Protein AF-A0A0Q3KSC3-F1 (afdb_monomer)

Foldseek 3Di:
DVLVVLLVVLVVVVVVVVVVCPDCVVVVVPPPDDPLDDVVLVVLLVVLVSLQVSQVSVLVVCCVPVVDRDTPDPVSNVSNVVSVVSNVVSVVVSVVSCVVPDPDDDPVVVVVVVCVVPVVVVVVVVVVVVVVVCVVCVNDD

InterPro domains:
  IPR002656 Acyltransferase 3 domain [PF01757] (38-136)
  IPR050879 Acyltransferase 3 [PTHR23028] (39-138)

Structure (mmCIF, N/CA/C/O backbone):
data_AF-A0A0Q3KSC3-F1
#
_entry.id   AF-A0A0Q3KSC3-F1
#
loop_
_atom_site.group_PDB
_atom_site.id
_atom_site.type_symbol
_atom_site.label_atom_id
_atom_site.label_alt_id
_atom_site.label_comp_id
_atom_site.label_asym_id
_atom_site.label_entity_id
_atom_site.label_seq_id
_atom_site.pdbx_PDB_ins_code
_atom_site.Cartn_x
_atom_site.Cartn_y
_atom_site.Cartn_z
_atom_site.occupancy
_atom_site.B_iso_or_equiv
_atom_site.auth_seq_id
_atom_site.auth_comp_id
_atom_site.auth_asym_id
_atom_site.auth_atom_id
_atom_site.pdbx_PDB_model_num
ATOM 1 N N . MET A 1 1 ? 19.766 8.619 -15.516 1.00 61.44 1 MET A N 1
ATOM 2 C CA . MET A 1 1 ? 18.803 9.424 -16.300 1.00 61.44 1 MET A CA 1
ATOM 3 C C . MET A 1 1 ? 17.429 8.762 -16.419 1.00 61.44 1 MET A C 1
ATOM 5 O O . MET A 1 1 ? 16.486 9.307 -15.874 1.00 61.44 1 MET A O 1
ATOM 9 N N . ILE A 1 2 ? 17.278 7.593 -17.067 1.00 68.94 2 ILE A N 1
ATOM 10 C CA . ILE A 1 2 ? 15.950 6.942 -17.222 1.00 68.94 2 ILE A CA 1
ATOM 11 C C . ILE A 1 2 ? 15.364 6.482 -15.874 1.00 68.94 2 ILE A C 1
ATOM 13 O O . ILE A 1 2 ? 14.184 6.675 -15.611 1.00 68.94 2 ILE A O 1
ATOM 17 N N . ILE A 1 3 ? 16.205 5.928 -14.998 1.00 68.25 3 ILE A N 1
ATOM 18 C CA . ILE A 1 3 ? 15.804 5.512 -13.646 1.00 68.25 3 ILE A CA 1
ATOM 19 C C . ILE A 1 3 ? 15.387 6.726 -12.793 1.00 68.25 3 ILE A C 1
ATOM 21 O O . ILE A 1 3 ? 14.396 6.667 -12.075 1.00 68.25 3 ILE A O 1
ATOM 25 N N . ASP A 1 4 ? 16.091 7.855 -12.918 1.00 75.56 4 ASP A N 1
ATOM 26 C CA . ASP A 1 4 ? 15.756 9.091 -12.196 1.00 75.56 4 ASP A CA 1
ATOM 27 C C . ASP A 1 4 ? 14.392 9.639 -12.633 1.00 75.56 4 ASP A C 1
ATOM 29 O O . ASP A 1 4 ? 13.566 10.001 -11.798 1.00 75.56 4 ASP A O 1
ATOM 33 N N . PHE A 1 5 ? 14.115 9.601 -13.940 1.00 80.19 5 PHE A N 1
ATOM 34 C CA . PHE A 1 5 ? 12.810 9.962 -14.494 1.00 80.19 5 PHE A CA 1
ATOM 35 C C . PHE A 1 5 ? 11.685 9.063 -13.960 1.00 80.19 5 PHE A C 1
ATOM 37 O O . PHE A 1 5 ? 10.605 9.545 -13.615 1.00 80.19 5 PHE A O 1
ATOM 44 N N . GLN A 1 6 ? 11.945 7.760 -13.825 1.00 78.62 6 GLN A N 1
ATOM 45 C CA . GLN A 1 6 ? 10.985 6.816 -13.260 1.00 78.62 6 GLN A CA 1
ATOM 46 C C . GLN A 1 6 ? 10.662 7.131 -11.793 1.00 78.62 6 GLN A C 1
ATOM 48 O O . GLN A 1 6 ? 9.491 7.112 -11.409 1.00 78.62 6 GLN A O 1
ATOM 53 N N . TYR A 1 7 ? 11.665 7.463 -10.974 1.00 83.44 7 TYR A N 1
ATOM 54 C CA . TYR A 1 7 ? 11.431 7.875 -9.588 1.00 83.44 7 TYR A CA 1
ATOM 55 C C . TYR A 1 7 ? 10.568 9.133 -9.496 1.00 83.44 7 TYR A C 1
ATOM 57 O O . TYR A 1 7 ? 9.640 9.177 -8.686 1.00 83.44 7 TYR A O 1
ATOM 65 N N . SER A 1 8 ? 10.831 10.130 -10.346 1.00 86.31 8 SER A N 1
ATOM 66 C CA . SER A 1 8 ? 10.016 11.345 -10.419 1.00 86.31 8 SER A CA 1
ATOM 67 C C . SER A 1 8 ? 8.570 11.046 -10.818 1.00 86.31 8 SER A C 1
ATOM 69 O O . SER A 1 8 ? 7.655 11.622 -10.233 1.00 86.31 8 SER A O 1
ATOM 71 N N . PHE A 1 9 ? 8.345 10.117 -11.752 1.00 87.31 9 PHE A N 1
ATOM 72 C CA . PHE A 1 9 ? 6.998 9.713 -12.159 1.00 87.31 9 PHE A CA 1
ATOM 73 C C . PHE A 1 9 ? 6.230 9.020 -11.025 1.00 87.31 9 PHE A C 1
ATOM 75 O O . PHE A 1 9 ? 5.080 9.366 -10.760 1.00 87.31 9 PHE A O 1
ATOM 82 N N . VAL A 1 10 ? 6.872 8.092 -10.307 1.00 87.75 10 VAL A N 1
ATOM 83 C CA . VAL A 1 10 ? 6.263 7.427 -9.140 1.00 87.75 10 VAL A CA 1
ATOM 84 C C . VAL A 1 10 ? 5.931 8.444 -8.050 1.00 87.75 10 VAL A C 1
ATOM 86 O O . VAL A 1 10 ? 4.829 8.423 -7.504 1.00 87.75 10 VAL A O 1
ATOM 89 N N . PHE A 1 11 ? 6.851 9.365 -7.758 1.00 89.56 11 PHE A N 1
ATOM 90 C CA . PHE A 1 11 ? 6.620 10.422 -6.777 1.00 89.56 11 PHE A CA 1
ATOM 91 C C . PHE A 1 11 ? 5.443 11.322 -7.172 1.00 89.56 11 PHE A C 1
ATOM 93 O O . PHE A 1 11 ? 4.565 11.585 -6.349 1.00 89.56 11 PHE A O 1
ATOM 100 N N . LEU A 1 12 ? 5.384 11.740 -8.440 1.00 92.56 12 LEU A N 1
ATOM 101 C CA . LEU A 1 12 ? 4.278 12.528 -8.976 1.00 92.56 12 LEU A CA 1
ATOM 102 C C . LEU A 1 12 ? 2.948 11.775 -8.857 1.00 92.56 12 LEU A C 1
ATOM 104 O O . LEU A 1 12 ? 1.963 12.358 -8.415 1.00 92.56 12 LEU A O 1
ATOM 108 N N . PHE A 1 13 ? 2.917 10.485 -9.196 1.00 90.88 13 PHE A N 1
ATOM 109 C CA . PHE A 1 13 ? 1.711 9.665 -9.088 1.00 90.88 13 PHE A CA 1
ATOM 110 C C . PHE A 1 13 ? 1.223 9.550 -7.639 1.00 90.88 13 PHE A C 1
ATOM 112 O O . PHE A 1 13 ? 0.031 9.701 -7.379 1.00 90.88 13 PHE A O 1
ATOM 119 N N . ILE A 1 14 ? 2.136 9.351 -6.684 1.00 91.44 14 ILE A N 1
ATOM 120 C CA . ILE A 1 14 ? 1.808 9.323 -5.251 1.00 91.44 14 ILE A CA 1
ATOM 121 C C . ILE A 1 14 ? 1.249 10.674 -4.796 1.00 91.44 14 ILE A C 1
ATOM 123 O O . ILE A 1 14 ? 0.264 10.708 -4.061 1.00 91.44 14 ILE A O 1
ATOM 127 N N . LEU A 1 15 ? 1.839 11.783 -5.247 1.00 92.44 15 LEU A N 1
ATOM 128 C CA . LEU A 1 15 ? 1.394 13.129 -4.889 1.00 92.44 15 LEU A CA 1
ATOM 129 C C . LEU A 1 15 ? 0.016 13.448 -5.482 1.00 92.44 15 LEU A C 1
ATOM 131 O O . LEU A 1 15 ? -0.857 13.941 -4.771 1.00 92.44 15 LEU A O 1
ATOM 135 N N . ILE A 1 16 ? -0.212 13.101 -6.751 1.00 93.25 16 ILE A N 1
ATOM 136 C CA . ILE A 1 16 ? -1.522 13.221 -7.403 1.00 93.25 16 ILE A CA 1
ATOM 137 C C . ILE A 1 16 ? -2.553 12.367 -6.667 1.00 93.25 16 ILE A C 1
ATOM 139 O O . ILE A 1 16 ? -3.630 12.865 -6.357 1.00 93.25 16 ILE A O 1
ATOM 143 N N . ALA A 1 17 ? -2.230 11.114 -6.338 1.00 90.12 17 ALA A N 1
ATOM 144 C CA . ALA A 1 17 ? -3.126 10.254 -5.575 1.00 90.12 17 ALA A CA 1
ATOM 145 C C . ALA A 1 17 ? -3.462 10.874 -4.209 1.00 90.12 17 ALA A C 1
ATOM 147 O O . ALA A 1 17 ? -4.634 10.953 -3.853 1.00 90.12 17 ALA A O 1
ATOM 148 N N . ALA A 1 18 ? -2.468 11.381 -3.474 1.00 89.94 18 ALA A N 1
ATOM 149 C CA . ALA A 1 18 ? -2.687 12.040 -2.187 1.00 89.94 18 ALA A CA 1
ATOM 150 C C . ALA A 1 18 ? -3.613 13.264 -2.307 1.00 89.94 18 ALA A C 1
ATOM 152 O O . ALA A 1 18 ? -4.533 13.413 -1.505 1.00 89.94 18 ALA A O 1
ATOM 153 N N . LEU A 1 19 ? -3.419 14.103 -3.330 1.00 91.62 19 LEU A N 1
ATOM 154 C CA . LEU A 1 19 ? -4.282 15.259 -3.590 1.00 91.62 19 LEU A CA 1
ATOM 155 C C . LEU A 1 19 ? -5.699 14.839 -3.989 1.00 91.62 19 LEU A C 1
ATOM 157 O O . LEU A 1 19 ? -6.663 15.376 -3.448 1.00 91.62 19 LEU A O 1
ATOM 161 N N . LEU A 1 20 ? -5.832 13.862 -4.891 1.00 90.81 20 LEU A N 1
ATOM 162 C CA . LEU A 1 20 ? -7.124 13.335 -5.331 1.00 90.81 20 LEU A CA 1
ATOM 163 C C . LEU A 1 20 ? -7.919 12.773 -4.153 1.00 90.81 20 LEU A C 1
ATOM 165 O O . LEU A 1 20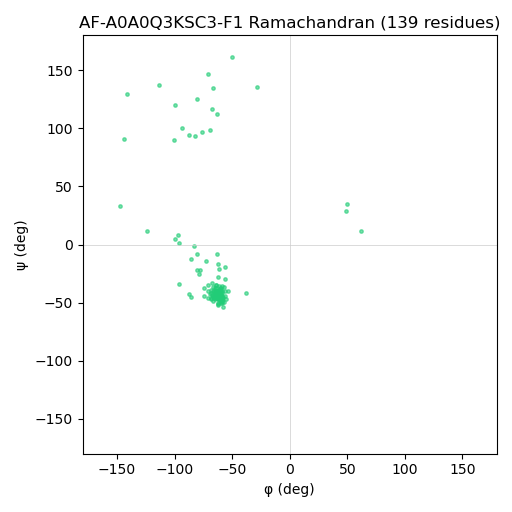 ? -9.078 13.138 -3.984 1.00 90.81 20 LEU A O 1
ATOM 169 N N . PHE A 1 21 ? -7.301 11.943 -3.311 1.00 86.56 21 PHE A N 1
ATOM 170 C CA . PHE A 1 21 ? -7.963 11.360 -2.140 1.00 86.56 21 PHE A CA 1
ATOM 171 C C . PHE A 1 21 ? -8.198 12.366 -1.004 1.00 86.56 21 PHE A C 1
ATOM 173 O O . PHE A 1 21 ? -9.014 12.093 -0.130 1.00 86.56 21 PHE A O 1
ATOM 180 N N . SER A 1 22 ? -7.554 13.538 -1.032 1.00 87.38 22 SER A N 1
ATOM 181 C CA . SER A 1 22 ? -7.848 14.649 -0.118 1.00 87.38 22 SER A CA 1
ATOM 182 C C . SER A 1 22 ? -9.073 15.473 -0.541 1.00 87.38 22 SER A C 1
ATOM 184 O O . SER A 1 22 ? -9.501 16.353 0.210 1.00 87.38 22 SER A O 1
ATOM 186 N N . LEU A 1 23 ? -9.636 15.235 -1.732 1.00 91.00 23 LEU A N 1
ATOM 187 C CA . LEU A 1 23 ? -10.836 15.934 -2.190 1.00 91.00 23 LEU A CA 1
ATOM 188 C C . LEU A 1 23 ? -12.077 15.475 -1.402 1.00 91.00 23 LEU A C 1
ATOM 190 O O . LEU A 1 23 ? -12.218 14.287 -1.101 1.00 91.00 23 LEU A O 1
ATOM 194 N N . PRO A 1 24 ? -13.053 16.373 -1.159 1.00 85.50 24 PRO A N 1
ATOM 195 C CA . PRO A 1 24 ? -14.266 16.052 -0.397 1.00 85.50 24 PRO A CA 1
ATOM 196 C C . PRO A 1 24 ? -15.131 14.964 -1.052 1.00 85.50 24 PRO A C 1
ATOM 198 O O . PRO A 1 24 ? -15.962 14.350 -0.381 1.00 85.50 24 PRO A O 1
ATOM 201 N N . LEU A 1 25 ? -14.906 14.682 -2.342 1.00 87.69 25 LEU A N 1
ATOM 202 C CA . LEU A 1 25 ? -15.531 13.585 -3.083 1.00 87.69 25 LEU A CA 1
ATOM 203 C C . LEU A 1 25 ? -15.289 12.216 -2.426 1.00 87.69 25 LEU A C 1
ATOM 205 O O . LEU A 1 25 ? -16.144 11.338 -2.511 1.00 87.69 25 LEU A O 1
ATOM 209 N N . PHE A 1 26 ? -14.159 12.044 -1.737 1.00 81.88 26 PHE A N 1
ATOM 210 C CA . PHE A 1 26 ? -13.792 10.794 -1.073 1.00 81.88 26 PHE A CA 1
ATOM 211 C C . PHE A 1 26 ? -14.130 10.767 0.424 1.00 81.88 26 PHE A C 1
ATOM 213 O O . PHE A 1 26 ? -13.819 9.791 1.100 1.00 81.88 26 PHE A O 1
ATOM 220 N N . SER A 1 27 ? -14.856 11.764 0.942 1.00 81.00 27 SER A N 1
ATOM 221 C CA . SER A 1 27 ? -15.281 11.834 2.356 1.00 81.00 27 SER A CA 1
ATOM 222 C C . SER A 1 27 ? -16.225 10.704 2.807 1.00 81.00 27 SER A C 1
ATOM 224 O O . SER A 1 27 ? -16.539 10.585 3.995 1.00 81.00 27 SER A O 1
ATOM 226 N N . PHE A 1 28 ? -16.703 9.869 1.876 1.00 80.31 28 PHE A N 1
ATOM 227 C CA . PHE A 1 28 ? -17.429 8.633 2.182 1.00 80.31 28 PHE A CA 1
ATOM 228 C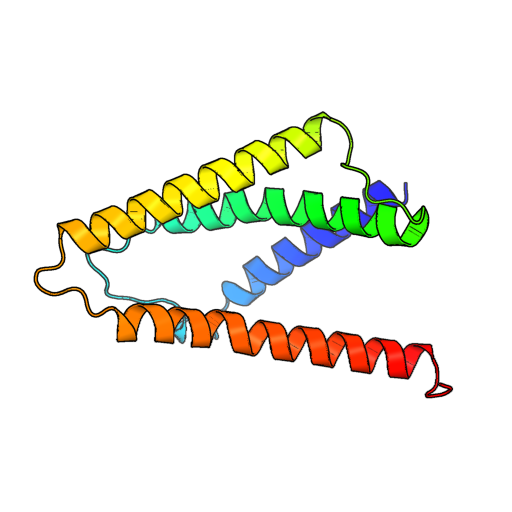 C . PHE A 1 28 ? -16.497 7.484 2.610 1.00 80.31 28 PHE A C 1
ATOM 230 O O . PHE A 1 28 ? -16.955 6.546 3.259 1.00 80.31 28 PHE A O 1
ATOM 237 N N . LEU A 1 29 ? -15.209 7.540 2.239 1.00 75.62 29 LEU A N 1
ATOM 238 C CA . LEU A 1 29 ? -14.181 6.571 2.641 1.00 75.62 29 LEU A CA 1
ATOM 239 C C . LEU A 1 29 ? -13.645 6.854 4.048 1.00 75.62 29 LEU A C 1
ATOM 241 O O . LEU A 1 29 ? -13.124 5.947 4.701 1.00 75.62 29 LEU A O 1
ATOM 245 N N . ASP A 1 30 ? -13.795 8.090 4.523 1.00 75.50 30 ASP A N 1
ATOM 246 C CA . ASP A 1 30 ? -13.463 8.462 5.889 1.00 75.50 30 ASP A CA 1
ATOM 247 C C . ASP A 1 30 ? -14.461 7.823 6.862 1.00 75.50 30 ASP A C 1
ATOM 249 O O . ASP A 1 30 ? -15.565 8.318 7.085 1.00 75.50 30 ASP A O 1
ATOM 253 N N . GLU A 1 31 ? -14.065 6.702 7.473 1.00 67.50 31 GLU A N 1
ATOM 254 C CA . GLU A 1 31 ? -14.777 6.132 8.626 1.00 67.50 31 GLU A CA 1
ATOM 255 C C . GLU A 1 31 ? -14.703 7.154 9.783 1.00 67.50 31 GLU A C 1
ATOM 257 O O . GLU A 1 31 ? -13.619 7.443 10.292 1.00 67.50 31 GLU A O 1
ATOM 262 N N . ARG A 1 32 ? -15.839 7.755 10.160 1.00 58.00 32 ARG A N 1
ATOM 263 C CA . ARG A 1 32 ? -15.884 8.900 11.094 1.00 58.00 32 ARG A CA 1
ATOM 264 C C . ARG A 1 32 ? -15.912 8.510 12.575 1.00 58.00 32 ARG A C 1
ATOM 266 O O . ARG A 1 32 ? -15.717 9.387 13.403 1.00 58.00 32 ARG A O 1
ATOM 273 N N . ASP A 1 33 ? -16.139 7.234 12.910 1.00 55.28 33 ASP A N 1
ATOM 274 C CA . ASP A 1 33 ? -16.622 6.878 14.257 1.00 55.28 33 ASP A CA 1
ATOM 275 C C . ASP A 1 33 ? -16.145 5.517 14.816 1.00 55.28 33 ASP A C 1
ATOM 277 O O . ASP A 1 33 ? -16.853 4.850 15.567 1.00 55.28 33 ASP A O 1
ATOM 281 N N . ASP A 1 34 ? -14.924 5.076 14.488 1.00 64.50 34 ASP A N 1
ATOM 282 C CA . ASP A 1 34 ? -14.314 3.930 15.182 1.00 64.50 34 ASP A CA 1
ATOM 283 C C . ASP A 1 34 ? -13.447 4.430 16.351 1.00 64.50 34 ASP A C 1
ATOM 285 O O . ASP A 1 34 ? -12.291 4.815 16.167 1.00 64.50 34 ASP A O 1
ATOM 289 N N . LYS A 1 35 ? -13.966 4.366 17.587 1.00 61.81 35 LYS A N 1
ATOM 290 C CA . LYS A 1 35 ? -13.202 4.675 18.823 1.00 61.81 35 LYS A CA 1
ATOM 291 C C . LYS A 1 35 ? -11.929 3.831 18.987 1.00 61.81 35 LYS A C 1
ATOM 293 O O . LYS A 1 35 ? -11.036 4.196 19.743 1.00 61.81 35 LYS A O 1
ATOM 298 N N . LEU A 1 36 ? -11.851 2.698 18.288 1.00 63.69 36 LEU A N 1
ATOM 299 C CA . LEU A 1 36 ? -10.702 1.791 18.271 1.00 63.69 36 LEU A CA 1
ATOM 300 C C . LEU A 1 36 ? -9.755 2.043 17.081 1.00 63.69 36 LEU A C 1
ATOM 302 O O . LEU A 1 36 ? -8.775 1.309 16.923 1.00 63.69 36 LEU A O 1
ATOM 306 N N . ARG A 1 37 ? -10.025 3.040 16.222 1.00 73.50 37 ARG A N 1
ATOM 307 C CA . ARG A 1 37 ? -9.158 3.362 15.082 1.00 73.50 37 ARG A CA 1
ATOM 308 C C . ARG A 1 37 ? -7.969 4.191 15.541 1.00 73.50 37 ARG A C 1
ATOM 310 O O . ARG A 1 37 ? -8.109 5.263 16.120 1.00 73.50 37 ARG A O 1
ATOM 317 N N . ASN A 1 38 ? -6.776 3.703 15.224 1.00 81.44 38 ASN A N 1
ATOM 318 C CA . ASN A 1 38 ? -5.538 4.421 15.465 1.00 81.44 38 ASN A CA 1
ATOM 319 C C . ASN A 1 38 ? -5.062 5.060 14.155 1.00 81.44 38 ASN A C 1
ATOM 321 O O . ASN A 1 38 ? -4.306 4.447 13.399 1.00 81.44 38 ASN A O 1
ATOM 325 N N . ASN A 1 39 ? -5.508 6.297 13.903 1.00 83.62 39 ASN A N 1
ATOM 326 C CA . ASN A 1 39 ? -5.150 7.049 12.695 1.00 83.62 39 ASN A CA 1
ATOM 327 C C . ASN A 1 39 ? -3.630 7.135 12.498 1.00 83.62 39 ASN A C 1
ATOM 329 O O . ASN A 1 39 ? -3.157 6.977 11.381 1.00 83.62 39 ASN A O 1
ATOM 333 N N . SER A 1 40 ? -2.851 7.332 13.564 1.00 87.75 40 SER A N 1
ATOM 334 C CA . SER A 1 40 ? -1.390 7.442 13.467 1.00 87.75 40 SER A CA 1
ATOM 335 C C . SER A 1 40 ? -0.750 6.153 12.944 1.00 87.75 40 SER A C 1
ATOM 337 O O . SER A 1 40 ? 0.142 6.200 12.098 1.00 87.75 40 SER A O 1
ATOM 339 N N . MET A 1 41 ? -1.229 4.991 13.399 1.00 89.06 41 MET A N 1
ATOM 340 C 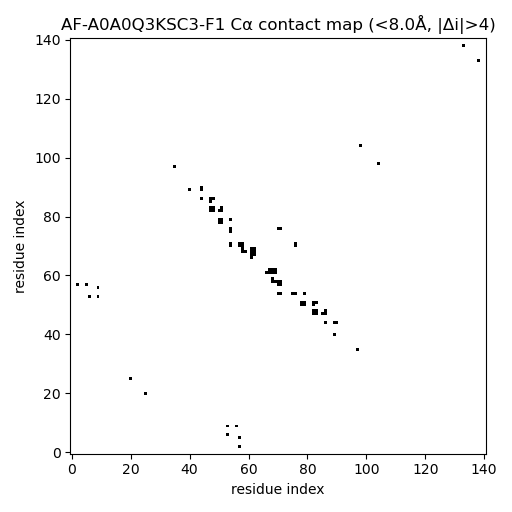CA . MET A 1 41 ? -0.767 3.688 12.903 1.00 89.06 41 MET A CA 1
ATOM 341 C C . MET A 1 41 ? -1.249 3.411 11.476 1.00 89.06 41 MET A C 1
ATOM 343 O O . MET A 1 41 ? -0.522 2.812 10.683 1.00 89.06 41 MET A O 1
ATOM 347 N N . ASP A 1 42 ? -2.450 3.862 11.122 1.00 87.69 42 ASP A N 1
ATOM 348 C CA . ASP A 1 42 ? -2.982 3.731 9.766 1.00 87.69 42 ASP A CA 1
ATOM 349 C C . ASP A 1 42 ? -2.188 4.586 8.764 1.00 87.69 42 ASP A C 1
ATOM 351 O O . ASP A 1 42 ? -1.775 4.068 7.722 1.00 87.69 42 ASP A O 1
ATOM 355 N N . SER A 1 43 ? -1.869 5.833 9.120 1.00 89.06 43 SER A N 1
ATOM 356 C CA . SER A 1 43 ? -1.007 6.727 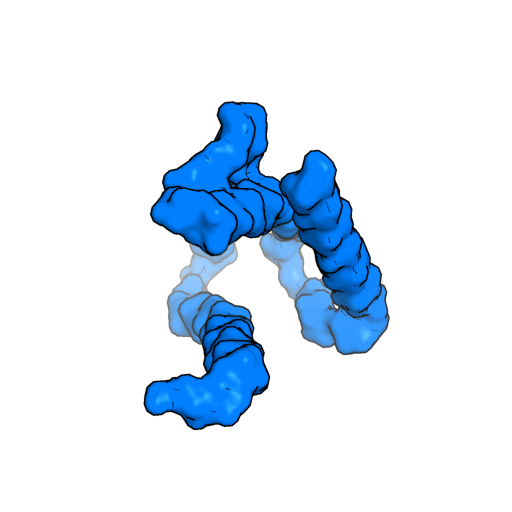8.338 1.00 89.06 43 SER A CA 1
ATOM 357 C C . SER A 1 43 ? 0.419 6.193 8.212 1.00 89.06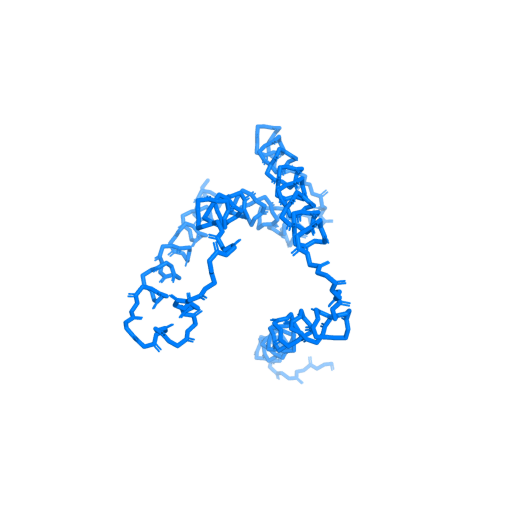 43 SER A C 1
ATOM 359 O O . SER A 1 43 ? 0.987 6.222 7.122 1.00 89.06 43 SER A O 1
ATOM 361 N N . LEU A 1 44 ? 0.988 5.640 9.291 1.00 93.44 44 LEU A N 1
ATOM 362 C CA . LEU A 1 44 ? 2.322 5.034 9.256 1.00 93.44 44 LEU A CA 1
ATOM 363 C C . LEU A 1 44 ? 2.378 3.845 8.288 1.00 93.44 44 LEU A C 1
ATOM 365 O O . LEU A 1 44 ? 3.336 3.715 7.531 1.00 93.44 44 LEU A O 1
ATOM 369 N N . ARG A 1 45 ? 1.338 3.003 8.248 1.00 92.00 45 ARG A N 1
ATOM 370 C CA . ARG A 1 45 ? 1.244 1.925 7.248 1.00 92.00 45 ARG A CA 1
ATOM 371 C C . ARG A 1 45 ? 1.184 2.473 5.825 1.00 92.00 45 ARG A C 1
ATOM 373 O O . ARG A 1 45 ? 1.847 1.924 4.949 1.00 92.00 45 ARG A O 1
ATOM 380 N N . GLY A 1 46 ? 0.429 3.550 5.602 1.00 90.56 46 GLY A N 1
ATOM 381 C CA . GLY A 1 46 ? 0.398 4.249 4.315 1.00 90.56 46 GLY A CA 1
ATOM 382 C C . GLY A 1 46 ? 1.782 4.755 3.899 1.00 90.56 46 GLY A C 1
ATOM 383 O O . GLY A 1 46 ? 2.214 4.509 2.777 1.00 90.56 46 GLY A O 1
ATOM 384 N N . PHE A 1 47 ? 2.516 5.370 4.828 1.00 92.62 47 PHE A N 1
ATOM 385 C CA . PHE A 1 47 ? 3.883 5.834 4.596 1.00 92.62 47 PHE A CA 1
ATOM 386 C C . PHE A 1 47 ? 4.850 4.684 4.277 1.00 92.62 47 PHE A C 1
ATOM 388 O O . PHE A 1 47 ? 5.595 4.754 3.304 1.00 92.62 47 PHE A O 1
ATOM 395 N N . LEU A 1 48 ? 4.803 3.584 5.033 1.00 93.69 48 LEU A N 1
ATOM 396 C CA . LEU A 1 48 ? 5.654 2.413 4.787 1.00 93.69 48 LEU A CA 1
ATOM 397 C C . LEU A 1 48 ? 5.352 1.745 3.437 1.00 93.69 48 LEU A C 1
ATOM 399 O O . LEU A 1 48 ? 6.273 1.272 2.772 1.00 93.69 48 LEU A O 1
ATOM 403 N N . ALA A 1 49 ? 4.089 1.740 2.999 1.00 92.19 49 ALA A N 1
ATOM 404 C CA . ALA A 1 49 ? 3.696 1.194 1.700 1.00 92.19 49 ALA A CA 1
ATOM 405 C C . ALA A 1 49 ? 4.349 1.940 0.520 1.00 92.19 49 ALA A C 1
ATOM 407 O O . ALA A 1 49 ? 4.622 1.323 -0.510 1.00 92.19 49 ALA A O 1
ATOM 408 N N . ILE A 1 50 ? 4.675 3.229 0.675 1.00 91.44 50 ILE A N 1
ATOM 409 C CA . ILE A 1 50 ? 5.393 4.004 -0.347 1.00 91.44 50 ILE A CA 1
ATOM 410 C C . ILE A 1 50 ? 6.769 3.383 -0.632 1.00 91.44 50 ILE A C 1
ATOM 412 O O . ILE A 1 50 ? 7.129 3.209 -1.796 1.00 91.44 50 ILE A O 1
ATOM 416 N N . PHE A 1 51 ? 7.515 2.964 0.397 1.00 90.25 51 PHE A N 1
ATOM 417 C CA . PHE A 1 51 ? 8.829 2.323 0.219 1.00 90.25 51 PHE A CA 1
ATOM 418 C C . PHE A 1 51 ? 8.740 1.014 -0.577 1.00 90.25 51 PHE A C 1
ATOM 420 O O . PHE A 1 51 ? 9.609 0.705 -1.399 1.00 90.25 51 PHE A O 1
ATOM 427 N N . VAL A 1 52 ? 7.654 0.269 -0.368 1.00 89.31 52 VAL A N 1
ATOM 428 C CA . VAL A 1 52 ? 7.357 -0.982 -1.074 1.00 89.31 52 VAL A CA 1
ATOM 429 C C . VAL A 1 52 ? 7.051 -0.707 -2.549 1.00 89.31 52 VAL A C 1
ATOM 431 O O . VAL A 1 52 ? 7.641 -1.341 -3.425 1.00 89.31 52 VAL A O 1
ATOM 434 N N . ILE A 1 53 ? 6.209 0.294 -2.835 1.00 89.19 53 ILE A N 1
ATOM 435 C CA . ILE A 1 53 ? 5.861 0.713 -4.204 1.00 89.19 53 ILE A CA 1
ATOM 436 C C . ILE A 1 53 ? 7.103 1.154 -4.978 1.00 89.19 53 ILE A C 1
ATOM 438 O O . ILE A 1 53 ? 7.314 0.689 -6.100 1.00 89.19 53 ILE A O 1
ATOM 442 N N . PHE A 1 54 ? 7.946 2.008 -4.390 1.00 87.31 54 PHE A N 1
ATOM 443 C CA . PHE A 1 54 ? 9.177 2.465 -5.039 1.00 87.31 54 PHE A CA 1
ATOM 444 C C . PHE A 1 54 ? 10.062 1.289 -5.454 1.00 87.31 54 PHE A C 1
ATOM 446 O O . PHE A 1 54 ? 10.509 1.219 -6.597 1.00 87.31 54 PHE A O 1
ATOM 453 N N . THR A 1 55 ? 10.258 0.328 -4.555 1.00 85.56 55 THR A N 1
ATOM 454 C CA . THR A 1 55 ? 11.138 -0.815 -4.816 1.00 85.56 55 THR A CA 1
ATOM 455 C C . THR A 1 55 ? 10.572 -1.738 -5.891 1.00 85.56 55 THR A C 1
ATOM 457 O O . THR A 1 55 ? 11.298 -2.096 -6.819 1.00 85.56 55 THR A O 1
ATOM 460 N N . HIS A 1 56 ? 9.282 -2.087 -5.822 1.00 87.06 56 HIS A N 1
ATOM 461 C CA . HIS A 1 56 ? 8.654 -2.926 -6.849 1.00 87.06 56 HIS A CA 1
ATOM 462 C C . HIS A 1 56 ? 8.625 -2.249 -8.214 1.00 87.06 56 HIS A C 1
ATOM 464 O O . HIS A 1 56 ? 8.816 -2.924 -9.221 1.00 87.06 56 HIS A O 1
ATOM 470 N N . THR A 1 57 ? 8.447 -0.930 -8.259 1.00 86.38 57 THR A N 1
ATOM 471 C CA . THR A 1 57 ? 8.455 -0.188 -9.523 1.00 86.38 57 THR A CA 1
ATOM 472 C C . THR A 1 57 ? 9.833 -0.266 -10.183 1.00 86.38 57 THR A C 1
ATOM 474 O O . THR A 1 57 ? 9.930 -0.530 -11.381 1.00 86.38 57 THR A O 1
ATOM 477 N N . VAL A 1 58 ? 10.917 -0.126 -9.415 1.00 84.31 58 VAL A N 1
ATOM 478 C CA . VAL A 1 58 ? 12.274 -0.269 -9.966 1.00 84.31 58 VAL A CA 1
ATOM 479 C C . VAL A 1 58 ? 12.587 -1.710 -10.357 1.00 84.31 58 VAL A C 1
ATOM 481 O O . VAL A 1 58 ? 13.146 -1.94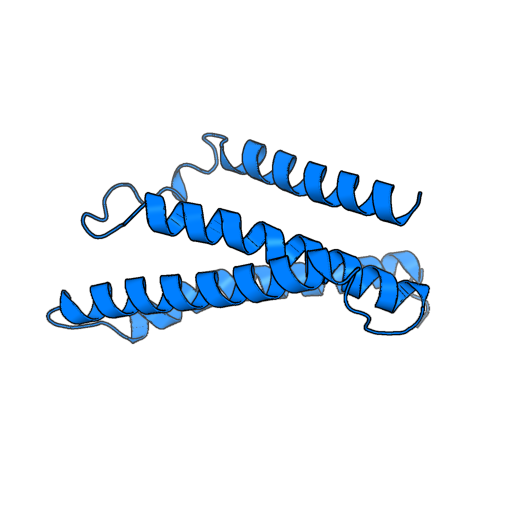0 -11.426 1.00 84.31 58 VAL A O 1
ATOM 484 N N . ALA A 1 59 ? 12.210 -2.685 -9.528 1.00 85.56 59 ALA A N 1
ATOM 485 C CA . ALA A 1 59 ? 12.397 -4.097 -9.859 1.00 85.56 59 ALA A CA 1
ATOM 486 C C . ALA A 1 59 ? 11.659 -4.467 -11.157 1.00 85.56 59 ALA A C 1
ATOM 488 O O . ALA A 1 59 ? 12.208 -5.157 -12.010 1.00 85.56 59 ALA A O 1
ATOM 489 N N . MET A 1 60 ? 10.448 -3.936 -11.343 1.00 86.44 60 MET A N 1
ATOM 490 C CA . MET A 1 60 ? 9.659 -4.100 -12.561 1.00 86.44 60 MET A CA 1
ATOM 491 C C . MET A 1 60 ? 10.305 -3.415 -13.773 1.00 86.44 60 MET A C 1
ATOM 493 O O . MET A 1 60 ? 10.275 -3.964 -14.869 1.00 86.44 60 MET A O 1
ATOM 497 N N . PHE A 1 61 ? 10.946 -2.259 -13.597 1.00 84.75 61 PHE A N 1
ATOM 498 C CA . PHE A 1 61 ? 11.719 -1.635 -14.672 1.00 84.75 61 PHE A CA 1
ATOM 499 C C . PHE A 1 61 ? 12.898 -2.497 -15.121 1.00 84.75 61 PHE A C 1
ATOM 501 O O . PHE A 1 61 ? 13.078 -2.687 -16.322 1.00 84.75 61 PHE A O 1
ATOM 508 N N . TYR A 1 62 ? 13.672 -3.051 -14.184 1.00 84.44 62 TYR A N 1
ATOM 509 C CA . TYR A 1 62 ? 14.752 -3.977 -14.532 1.00 84.44 62 TYR A CA 1
ATOM 510 C C . TYR A 1 62 ? 14.222 -5.252 -15.186 1.00 84.44 62 TYR A C 1
ATOM 512 O O . TYR A 1 62 ? 14.816 -5.721 -16.153 1.00 84.44 62 TYR A O 1
ATOM 520 N N . LEU A 1 63 ? 13.070 -5.756 -14.733 1.00 88.31 63 LEU A N 1
ATOM 521 C CA . LEU A 1 63 ? 12.418 -6.899 -15.364 1.00 88.31 63 LEU A CA 1
ATOM 522 C C . LEU A 1 63 ? 12.076 -6.614 -16.831 1.00 88.31 63 LEU A C 1
ATOM 524 O O . LEU A 1 63 ? 12.367 -7.444 -17.676 1.00 88.31 63 LEU A O 1
ATOM 528 N N . PHE A 1 64 ? 11.498 -5.453 -17.146 1.00 84.12 64 PHE A N 1
ATOM 529 C CA . PHE A 1 64 ? 11.108 -5.129 -18.524 1.00 84.12 64 PHE A CA 1
ATOM 530 C C . PHE A 1 64 ? 12.260 -4.670 -19.418 1.00 84.12 64 PHE A C 1
ATOM 532 O O . PHE A 1 64 ? 12.154 -4.760 -20.637 1.00 84.12 64 PHE A O 1
ATOM 539 N N . LYS A 1 65 ? 13.330 -4.114 -18.843 1.00 85.12 65 LYS A N 1
ATOM 540 C CA . LYS A 1 65 ? 14.447 -3.563 -19.620 1.00 85.12 65 LYS A CA 1
ATOM 541 C C . LYS A 1 65 ? 15.614 -4.530 -19.781 1.00 85.12 65 LYS A C 1
ATOM 543 O O . LYS A 1 65 ? 16.318 -4.467 -20.783 1.00 85.12 65 LYS A O 1
ATOM 548 N N . GLU A 1 66 ? 15.859 -5.353 -18.772 1.00 85.44 66 GLU A N 1
ATOM 549 C CA . GLU A 1 66 ? 17.027 -6.231 -18.682 1.00 85.44 66 GLU A CA 1
ATOM 550 C C . GLU A 1 66 ? 16.634 -7.703 -18.500 1.00 85.44 66 GLU A C 1
ATOM 552 O O . GLU A 1 66 ? 17.489 -8.502 -18.114 1.00 85.44 66 GLU A O 1
ATOM 557 N N . ASP A 1 67 ? 15.352 -8.046 -18.680 1.00 86.19 67 ASP A N 1
ATOM 558 C CA . ASP A 1 67 ? 14.789 -9.397 -18.525 1.00 86.19 67 ASP A CA 1
ATOM 559 C C . ASP A 1 67 ? 15.199 -10.096 -17.219 1.00 86.19 67 ASP A C 1
ATOM 561 O O . ASP A 1 67 ? 15.309 -11.319 -17.129 1.00 86.19 67 ASP A O 1
ATOM 565 N N . SER A 1 68 ? 15.466 -9.311 -16.172 1.00 84.19 68 SER A N 1
ATOM 566 C CA . SER A 1 68 ? 16.000 -9.825 -14.918 1.00 84.19 68 SER A CA 1
ATOM 567 C C . SER A 1 68 ? 15.389 -9.124 -13.717 1.00 84.19 68 SER A C 1
ATOM 569 O O . SER A 1 68 ? 15.360 -7.899 -13.603 1.00 84.19 68 SER A O 1
ATOM 571 N N . TRP A 1 69 ? 14.914 -9.934 -12.771 1.00 81.94 69 TRP A N 1
ATOM 572 C CA . TRP A 1 69 ? 14.427 -9.436 -11.495 1.00 81.94 69 TRP A CA 1
ATOM 573 C C . TRP A 1 69 ? 15.610 -9.069 -10.604 1.00 81.94 69 TRP A C 1
ATOM 575 O O . TRP A 1 69 ? 16.209 -9.920 -9.942 1.00 81.94 69 TRP A O 1
ATOM 585 N N . LYS A 1 70 ? 15.960 -7.785 -10.595 1.00 78.81 70 LYS A N 1
ATOM 586 C CA . LYS A 1 70 ? 17.049 -7.253 -9.778 1.00 78.81 70 LYS A CA 1
ATOM 587 C C . LYS A 1 70 ? 16.495 -6.320 -8.721 1.00 78.81 70 LYS A C 1
ATOM 589 O O . LYS A 1 70 ? 15.638 -5.478 -8.986 1.00 78.81 70 LYS A O 1
ATOM 594 N N . ASN A 1 71 ? 17.022 -6.459 -7.511 1.00 69.00 71 ASN A N 1
ATOM 595 C CA . ASN A 1 71 ? 16.769 -5.476 -6.473 1.00 69.00 71 ASN A CA 1
ATOM 596 C C . ASN A 1 71 ? 17.440 -4.159 -6.904 1.00 69.00 71 ASN A C 1
ATOM 598 O O . ASN A 1 71 ? 18.597 -4.200 -7.341 1.00 69.00 71 ASN A O 1
ATOM 602 N N . PRO A 1 72 ? 16.774 -2.995 -6.800 1.00 67.62 72 PRO A N 1
ATOM 603 C CA . PRO A 1 72 ? 17.476 -1.719 -6.865 1.00 67.62 72 PRO A CA 1
ATOM 604 C C . PRO A 1 72 ? 18.671 -1.691 -5.905 1.00 67.62 72 PRO A C 1
ATOM 606 O O . PRO A 1 72 ? 18.741 -2.483 -4.966 1.00 67.62 72 PRO A O 1
ATOM 609 N N . ASN A 1 73 ? 19.595 -0.751 -6.144 1.00 72.62 73 ASN A N 1
ATOM 610 C CA . ASN A 1 73 ? 20.771 -0.469 -5.310 1.00 72.62 73 ASN A CA 1
ATOM 611 C C . ASN A 1 73 ? 20.534 -0.811 -3.827 1.00 72.62 73 ASN A C 1
ATOM 613 O O . ASN A 1 73 ? 19.498 -0.449 -3.271 1.00 72.62 73 ASN A O 1
ATOM 617 N N . VAL A 1 74 ? 21.515 -1.459 -3.193 1.00 72.00 74 VAL A N 1
ATOM 618 C CA . VAL A 1 74 ? 21.483 -2.015 -1.830 1.00 72.00 74 VAL A CA 1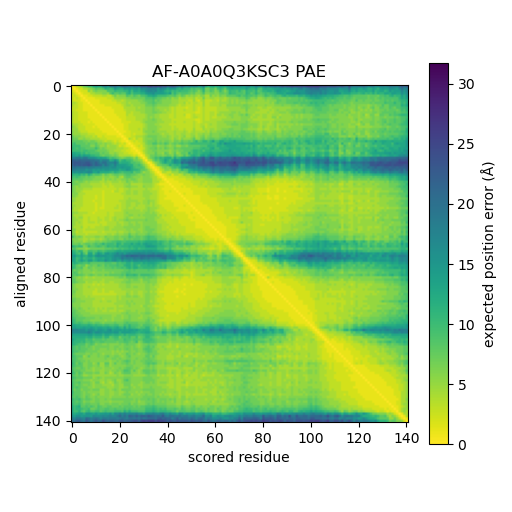
ATOM 619 C C . VAL A 1 74 ? 20.712 -1.145 -0.821 1.00 72.00 74 VAL A C 1
ATOM 621 O O . VAL A 1 74 ? 19.907 -1.657 -0.048 1.00 72.00 74 VAL A O 1
ATOM 624 N N . LYS A 1 75 ? 20.883 0.185 -0.868 1.00 75.88 75 LYS A N 1
ATOM 625 C CA . LYS A 1 75 ? 20.179 1.146 0.005 1.00 75.88 75 LYS A CA 1
ATOM 626 C C . LYS A 1 75 ? 18.646 1.098 -0.123 1.00 75.88 75 LYS A C 1
ATOM 628 O O . LYS A 1 75 ? 17.949 1.137 0.886 1.00 75.88 75 LYS A O 1
ATOM 633 N N . ILE A 1 76 ? 18.119 1.007 -1.343 1.00 74.19 76 ILE A N 1
ATOM 634 C CA . ILE A 1 76 ? 16.673 0.953 -1.621 1.00 74.19 76 ILE A CA 1
ATOM 635 C C . ILE A 1 76 ? 16.118 -0.427 -1.259 1.00 74.19 76 ILE A C 1
ATOM 637 O O . ILE A 1 76 ? 15.042 -0.518 -0.674 1.00 74.19 76 ILE A O 1
ATOM 641 N N . GLY A 1 77 ? 16.888 -1.492 -1.506 1.00 77.94 77 GLY A N 1
ATOM 642 C CA . GLY A 1 77 ? 16.525 -2.840 -1.064 1.00 77.94 77 GLY A CA 1
ATOM 643 C C . GLY A 1 77 ? 16.297 -2.926 0.453 1.00 77.94 77 GLY A C 1
ATOM 644 O O . GLY A 1 77 ? 15.328 -3.544 0.896 1.00 77.94 77 GLY A O 1
ATOM 645 N N . TYR A 1 78 ? 17.122 -2.244 1.259 1.00 84.38 78 TYR A N 1
ATOM 646 C CA . TYR A 1 78 ? 16.906 -2.158 2.710 1.00 84.38 78 TYR A CA 1
ATOM 647 C C . TYR A 1 78 ? 15.640 -1.381 3.085 1.00 84.38 78 TYR A C 1
ATOM 649 O O . TYR A 1 78 ? 14.916 -1.817 3.980 1.00 84.38 78 TYR A O 1
ATOM 657 N N . LEU A 1 79 ? 15.332 -0.275 2.397 1.00 84.19 79 LEU A N 1
ATOM 658 C CA . LEU A 1 79 ? 14.083 0.469 2.616 1.00 84.19 79 LEU A CA 1
ATOM 659 C C . LEU A 1 79 ? 12.855 -0.404 2.350 1.00 84.19 79 LEU A C 1
ATOM 661 O O . LEU A 1 79 ? 11.889 -0.348 3.109 1.00 84.19 79 LEU A O 1
ATOM 665 N N . ALA A 1 80 ? 12.914 -1.250 1.321 1.00 84.56 80 ALA A N 1
ATOM 666 C CA . ALA A 1 80 ? 11.873 -2.226 1.031 1.00 84.56 80 ALA A CA 1
ATOM 667 C C . ALA A 1 80 ? 11.722 -3.239 2.168 1.00 84.56 80 ALA A C 1
ATOM 669 O O . ALA A 1 80 ? 10.625 -3.423 2.691 1.00 84.56 80 ALA A O 1
ATOM 670 N N . GLY A 1 81 ? 12.828 -3.867 2.581 1.00 88.25 81 GLY A N 1
ATOM 671 C CA . GLY A 1 81 ? 12.819 -4.881 3.634 1.00 88.25 81 GLY A CA 1
ATOM 672 C C . GLY A 1 81 ? 12.280 -4.337 4.956 1.00 88.25 81 GLY A C 1
ATOM 673 O O . GLY A 1 81 ? 11.400 -4.946 5.568 1.00 88.25 81 GLY A O 1
ATOM 674 N N . VAL A 1 82 ? 12.748 -3.154 5.362 1.00 91.06 82 VAL A N 1
ATOM 675 C CA . VAL A 1 82 ? 12.273 -2.462 6.567 1.00 91.06 82 VAL A CA 1
ATOM 676 C C . VAL A 1 82 ? 10.808 -2.048 6.416 1.00 91.06 82 VAL A C 1
ATOM 678 O O . VAL A 1 82 ? 10.008 -2.301 7.317 1.00 91.06 82 VAL A O 1
ATOM 681 N N . GLY A 1 83 ? 10.441 -1.468 5.271 1.00 92.19 83 GLY A N 1
ATOM 682 C CA . GLY A 1 83 ? 9.084 -1.016 4.970 1.00 92.19 83 GLY A CA 1
ATOM 683 C C . GLY A 1 83 ? 8.060 -2.144 5.070 1.00 92.19 83 GLY A C 1
ATOM 684 O O . GLY A 1 83 ? 7.099 -2.043 5.833 1.00 92.19 83 GLY A O 1
ATOM 685 N N . VAL A 1 84 ? 8.305 -3.248 4.360 1.00 92.75 84 VAL A N 1
ATOM 686 C CA . VAL A 1 84 ? 7.445 -4.440 4.369 1.00 92.75 84 VAL A CA 1
ATOM 687 C C . VAL A 1 84 ? 7.367 -5.058 5.768 1.00 92.75 84 VAL A C 1
ATOM 689 O O . VAL A 1 84 ? 6.270 -5.363 6.242 1.00 92.75 84 VAL A O 1
ATOM 692 N N . SER A 1 85 ? 8.503 -5.211 6.455 1.00 95.06 85 SER A N 1
ATOM 693 C CA . SER A 1 85 ? 8.536 -5.831 7.787 1.00 95.06 85 SER A CA 1
ATOM 694 C C . SER A 1 85 ? 7.729 -5.020 8.800 1.00 95.06 85 SER A C 1
ATOM 696 O O . SER A 1 85 ? 6.835 -5.564 9.452 1.00 95.06 85 SER A O 1
ATOM 698 N N . MET A 1 86 ? 7.960 -3.704 8.881 1.00 95.12 86 MET A N 1
ATOM 699 C CA . MET A 1 86 ? 7.182 -2.839 9.771 1.00 95.12 86 MET A CA 1
ATOM 700 C C . MET A 1 86 ? 5.701 -2.812 9.382 1.00 95.12 86 MET A C 1
ATOM 702 O O . MET A 1 86 ? 4.840 -2.866 10.259 1.00 95.12 86 MET A O 1
ATOM 706 N N . PHE A 1 87 ? 5.376 -2.779 8.085 1.00 94.19 87 PHE A N 1
ATOM 707 C CA . PHE A 1 87 ? 3.989 -2.785 7.616 1.00 94.19 87 PHE A CA 1
ATOM 708 C C . PHE A 1 87 ? 3.221 -4.018 8.118 1.00 94.19 87 PHE A C 1
ATOM 710 O O . PHE A 1 87 ? 2.095 -3.897 8.623 1.00 94.19 87 PHE A O 1
ATOM 717 N N . PHE A 1 88 ? 3.833 -5.202 8.024 1.00 93.50 88 PHE A N 1
ATOM 718 C CA . PHE A 1 88 ? 3.231 -6.439 8.516 1.00 93.50 88 PHE A CA 1
ATOM 719 C C . PHE A 1 88 ? 3.176 -6.499 10.043 1.00 93.50 88 PHE A C 1
ATOM 721 O O . PHE A 1 88 ? 2.134 -6.881 10.580 1.00 93.50 88 PHE A O 1
ATOM 728 N N . MET A 1 89 ? 4.220 -6.050 10.749 1.00 95.38 89 MET A N 1
ATOM 729 C CA . MET A 1 89 ? 4.214 -5.970 12.217 1.00 95.38 89 MET A CA 1
ATOM 730 C C . MET A 1 89 ? 3.087 -5.065 12.735 1.00 95.38 89 MET A C 1
ATOM 732 O O . MET A 1 89 ? 2.317 -5.479 13.602 1.00 95.38 89 MET A O 1
ATOM 736 N N . LEU A 1 90 ? 2.923 -3.866 12.164 1.00 93.56 90 LEU A N 1
ATOM 737 C CA . LEU A 1 90 ? 1.846 -2.936 12.527 1.00 93.56 90 LEU A CA 1
ATOM 738 C C . LEU A 1 90 ? 0.463 -3.517 12.229 1.00 93.56 90 LEU A C 1
ATOM 740 O O . LEU A 1 90 ? -0.470 -3.371 13.018 1.00 93.56 90 LEU A O 1
ATOM 744 N N . THR A 1 91 ? 0.319 -4.200 11.094 1.00 90.25 91 THR A N 1
ATOM 745 C CA . THR A 1 91 ? -0.946 -4.848 10.731 1.00 90.25 91 THR A CA 1
ATOM 746 C C . THR A 1 91 ? -1.293 -5.978 11.699 1.00 90.25 91 THR A C 1
ATOM 748 O O . THR A 1 91 ? -2.449 -6.080 12.115 1.00 90.25 91 THR A O 1
ATOM 751 N N . GLY A 1 92 ? -0.305 -6.783 12.098 1.00 90.88 92 GLY A N 1
ATOM 752 C CA . GLY A 1 92 ? -0.461 -7.815 13.123 1.00 90.88 92 GLY A CA 1
ATOM 753 C C . GLY A 1 92 ? -0.836 -7.227 14.482 1.00 90.88 92 GLY A C 1
ATOM 754 O O . GLY A 1 92 ? -1.790 -7.690 15.103 1.00 90.88 92 GLY A O 1
ATOM 755 N N . TYR A 1 93 ? -0.167 -6.152 14.899 1.00 91.12 93 TYR A N 1
ATOM 756 C CA . TYR A 1 93 ? -0.469 -5.436 16.140 1.00 91.12 93 TYR A CA 1
ATOM 757 C C . TYR A 1 93 ? -1.913 -4.912 16.183 1.00 91.12 93 TYR A C 1
ATOM 759 O O . TYR A 1 93 ? -2.641 -5.165 17.143 1.00 91.12 93 TYR A O 1
ATOM 767 N N . LEU A 1 94 ? -2.373 -4.239 15.124 1.00 87.88 94 LEU A N 1
ATOM 768 C CA . LEU A 1 94 ? -3.749 -3.734 15.046 1.00 87.88 94 LEU A CA 1
ATOM 769 C C . LEU A 1 94 ? -4.780 -4.866 15.025 1.00 87.88 94 LEU A C 1
ATOM 771 O O . LEU A 1 94 ? -5.855 -4.739 15.613 1.00 87.88 94 LEU A O 1
ATOM 775 N N . PHE A 1 95 ? -4.466 -5.975 14.355 1.00 86.69 95 PHE A N 1
ATOM 776 C CA . PHE A 1 95 ? -5.325 -7.154 14.359 1.00 86.69 95 PHE A CA 1
ATOM 777 C C . PHE A 1 95 ? -5.417 -7.780 15.757 1.00 86.69 95 PHE A C 1
ATOM 779 O O . PHE A 1 95 ? -6.518 -8.080 16.218 1.00 86.69 95 PHE A O 1
ATOM 786 N N . TRP A 1 96 ? -4.288 -7.890 16.458 1.00 89.12 96 TRP A N 1
ATOM 787 C CA . TRP A 1 96 ? -4.234 -8.380 17.832 1.00 89.12 96 TRP A CA 1
ATOM 788 C C . TRP A 1 96 ? -5.048 -7.509 18.793 1.00 89.12 96 TRP A C 1
ATOM 790 O O . TRP A 1 96 ? -5.836 -8.037 19.574 1.00 89.12 96 TRP A O 1
ATOM 800 N N . LEU A 1 97 ? -4.928 -6.179 18.704 1.00 87.00 97 LEU A N 1
ATOM 801 C CA . LEU A 1 97 ? -5.751 -5.261 19.498 1.00 87.00 97 LEU A CA 1
ATOM 802 C C . LEU A 1 97 ? -7.245 -5.471 19.231 1.00 87.00 97 LEU A C 1
ATOM 804 O O . LEU A 1 97 ? -8.026 -5.573 20.175 1.00 87.00 97 LEU A O 1
ATOM 808 N N . LYS A 1 98 ? -7.648 -5.588 17.960 1.00 83.69 98 LYS A N 1
ATOM 809 C CA . LYS A 1 98 ? -9.053 -5.848 17.611 1.00 83.69 98 LYS A CA 1
ATOM 810 C C . LYS A 1 98 ? -9.561 -7.159 18.202 1.00 83.69 98 LYS A C 1
ATOM 812 O O . LYS A 1 98 ? -10.704 -7.197 18.632 1.00 83.69 98 LYS A O 1
ATOM 817 N N . LEU A 1 99 ? -8.734 -8.202 18.246 1.00 86.31 99 LEU A N 1
ATOM 818 C CA . LEU A 1 99 ? -9.108 -9.479 18.850 1.00 86.31 99 LEU A CA 1
ATOM 819 C C . LEU A 1 99 ? -9.203 -9.380 20.379 1.00 86.31 99 LEU A C 1
ATOM 821 O O . LEU A 1 99 ? -10.187 -9.824 20.956 1.00 86.31 99 LEU A O 1
ATOM 825 N N . LYS A 1 100 ? -8.214 -8.753 21.026 1.00 87.50 100 LYS A N 1
ATOM 826 C CA . LYS A 1 100 ? -8.144 -8.613 22.489 1.00 87.50 100 LYS A CA 1
ATOM 827 C C . LYS A 1 100 ? -9.330 -7.840 23.077 1.00 87.50 100 LYS A C 1
ATOM 829 O O . LYS A 1 100 ? -9.769 -8.162 24.174 1.00 87.50 100 LYS A O 1
ATOM 834 N N . TYR A 1 101 ? -9.810 -6.812 22.378 1.00 84.50 101 TYR A N 1
ATOM 835 C CA . TYR A 1 101 ? -10.903 -5.949 22.845 1.00 84.50 101 TYR A CA 1
ATOM 836 C C . TYR A 1 101 ? -12.271 -6.303 22.238 1.00 84.50 101 TYR A C 1
ATOM 838 O O . TYR A 1 101 ? -13.241 -5.587 22.475 1.00 84.50 101 TYR A O 1
ATOM 846 N N . SER A 1 102 ? -12.372 -7.378 21.448 1.00 82.75 102 SER A N 1
ATOM 847 C CA . SER A 1 102 ? -13.644 -7.837 20.885 1.00 82.75 102 SER A CA 1
ATOM 848 C C . SER A 1 102 ? -14.200 -8.992 21.711 1.00 82.75 102 SER A C 1
ATOM 850 O O . SER A 1 102 ? -13.571 -10.039 21.810 1.00 82.75 102 SER A O 1
ATOM 852 N N . GLU A 1 103 ? -15.401 -8.818 22.267 1.00 80.25 103 GLU A N 1
ATOM 853 C CA . GLU A 1 103 ? -16.095 -9.881 23.013 1.00 80.25 103 GLU A CA 1
ATOM 854 C C . GLU A 1 103 ? -16.520 -11.049 22.107 1.00 80.25 103 GLU A C 1
ATOM 856 O O . GLU A 1 103 ? -16.500 -12.197 22.532 1.00 80.25 103 GLU A O 1
ATOM 861 N N . ASN A 1 104 ? -16.872 -10.766 20.846 1.00 84.81 104 ASN A N 1
ATOM 862 C CA . ASN A 1 104 ? -17.259 -11.760 19.842 1.00 84.81 104 ASN A CA 1
ATOM 863 C C . ASN A 1 104 ? -16.748 -11.349 18.446 1.00 84.81 104 ASN A C 1
ATOM 865 O O . ASN A 1 104 ? -17.440 -10.625 17.717 1.00 84.81 104 ASN A O 1
ATOM 869 N N . PRO A 1 105 ? -15.539 -11.781 18.040 1.00 82.69 105 PRO A N 1
ATOM 870 C CA . PRO A 1 105 ? -14.968 -11.406 16.753 1.00 82.69 105 PRO A CA 1
ATOM 871 C C . PRO A 1 105 ? -15.759 -12.029 15.593 1.00 82.69 105 PRO A C 1
ATOM 873 O O . PRO A 1 105 ? -15.800 -13.244 15.410 1.00 82.69 105 PRO A O 1
ATOM 876 N N . ASN A 1 106 ? -16.366 -11.185 14.754 1.00 86.50 106 ASN A N 1
ATOM 877 C CA . ASN A 1 106 ? -17.043 -11.636 13.538 1.00 86.50 106 ASN A CA 1
ATOM 878 C C . ASN A 1 106 ? -16.032 -11.833 12.395 1.00 86.50 106 ASN A C 1
ATOM 880 O O . ASN A 1 106 ? -15.714 -10.904 11.643 1.00 86.50 106 ASN A O 1
ATOM 884 N N . TRP A 1 107 ? -15.543 -13.064 12.260 1.00 86.94 107 TRP A N 1
ATOM 885 C CA . TRP A 1 107 ? -14.577 -13.468 11.234 1.00 86.94 107 TRP A CA 1
ATOM 886 C C . TRP A 1 107 ? -15.089 -13.243 9.809 1.00 86.94 107 TRP A C 1
ATOM 888 O O . TRP A 1 107 ? -14.358 -12.717 8.972 1.00 86.94 107 TRP A O 1
ATOM 898 N N . SER A 1 108 ? -16.361 -13.559 9.542 1.00 89.81 108 SER A N 1
ATOM 899 C CA . SER A 1 108 ? -16.976 -13.375 8.220 1.00 89.81 108 SER A CA 1
ATOM 900 C C . SER A 1 108 ? -16.915 -11.911 7.778 1.00 89.81 108 SER A C 1
ATOM 902 O O . SER A 1 108 ? -16.378 -11.595 6.714 1.00 89.81 108 SER A O 1
ATOM 904 N N . LYS A 1 109 ? -17.341 -10.988 8.649 1.00 85.56 109 LYS A N 1
ATOM 905 C CA . LYS A 1 109 ? -17.300 -9.544 8.376 1.00 85.56 109 LYS A CA 1
ATOM 906 C C . LYS A 1 109 ? -15.878 -9.053 8.082 1.00 85.56 109 LYS A C 1
ATOM 908 O O . LYS A 1 109 ? -15.698 -8.173 7.240 1.00 85.56 109 LYS A O 1
ATOM 913 N N . LEU A 1 110 ? -14.868 -9.620 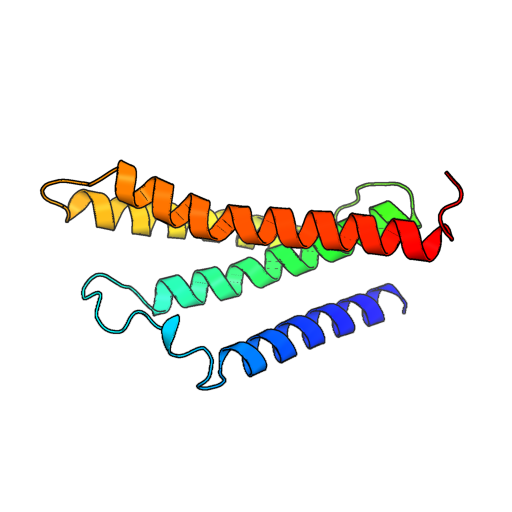8.745 1.00 83.06 110 LEU A N 1
ATOM 914 C CA . LEU A 1 110 ? -13.466 -9.269 8.517 1.00 83.06 110 LEU A CA 1
ATOM 915 C C . LEU A 1 110 ? -12.987 -9.681 7.122 1.00 83.06 110 LEU A C 1
ATOM 917 O O . LEU A 1 110 ? -12.383 -8.860 6.426 1.00 83.06 110 LEU A O 1
ATOM 921 N N . TYR A 1 111 ? -13.248 -10.921 6.705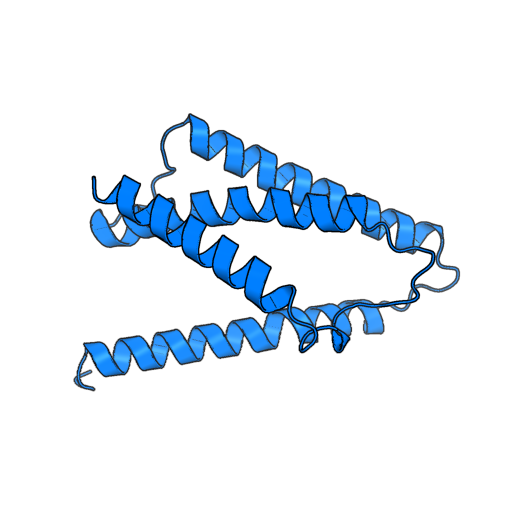 1.00 88.00 111 TYR A N 1
ATOM 922 C CA . TYR A 1 111 ? -12.834 -11.404 5.386 1.00 88.00 111 TYR A CA 1
ATOM 923 C C . TYR A 1 111 ? -13.607 -10.715 4.261 1.00 88.00 111 TYR A C 1
ATOM 925 O O . TYR A 1 111 ? -12.987 -10.275 3.294 1.00 88.00 111 TYR A O 1
ATOM 933 N N . VAL A 1 112 ? -14.918 -10.513 4.421 1.00 90.44 112 VAL A N 1
ATOM 934 C CA . VAL A 1 112 ? -15.746 -9.802 3.434 1.00 90.44 112 VAL A CA 1
ATOM 935 C C . VAL A 1 112 ? -15.229 -8.379 3.207 1.00 90.44 112 VAL A C 1
ATOM 937 O O . VAL A 1 112 ? -15.002 -7.997 2.061 1.00 90.44 112 VAL A O 1
ATOM 940 N N . LYS A 1 113 ? -14.928 -7.614 4.272 1.00 84.75 113 LYS A N 1
ATOM 941 C CA . LYS A 1 113 ? -14.342 -6.264 4.136 1.00 84.75 113 LYS A CA 1
ATOM 942 C C . LYS A 1 113 ? -13.018 -6.270 3.353 1.00 84.75 113 LYS A C 1
ATOM 944 O O . LYS A 1 113 ? -12.743 -5.334 2.607 1.00 84.75 113 LYS A O 1
ATOM 949 N N . ARG A 1 114 ? -12.183 -7.303 3.513 1.00 87.62 114 ARG A N 1
ATOM 950 C CA . ARG A 1 114 ? -10.897 -7.418 2.796 1.00 87.62 114 ARG A CA 1
ATOM 951 C C . ARG A 1 114 ? -11.090 -7.785 1.331 1.00 87.62 114 ARG A C 1
ATOM 953 O O . ARG A 1 114 ? -10.464 -7.169 0.473 1.00 87.62 114 ARG A O 1
ATOM 960 N N . ILE A 1 115 ? -11.970 -8.742 1.053 1.00 91.44 115 ILE A N 1
ATOM 961 C CA . ILE A 1 115 ? -12.309 -9.171 -0.306 1.00 91.44 115 ILE A CA 1
ATOM 962 C C . ILE A 1 115 ? -12.871 -7.986 -1.092 1.00 91.44 115 ILE A C 1
ATOM 964 O O . ILE A 1 115 ? -12.337 -7.658 -2.147 1.00 91.44 115 ILE A O 1
ATOM 968 N N . LEU A 1 116 ? -13.853 -7.273 -0.534 1.00 88.19 116 LEU A N 1
ATOM 969 C CA . LEU A 1 116 ? -14.461 -6.101 -1.173 1.00 88.19 116 LEU A CA 1
ATOM 970 C C . LEU A 1 116 ? -13.469 -4.954 -1.421 1.00 88.19 116 LEU A C 1
ATOM 972 O O . LEU A 1 116 ? -13.717 -4.119 -2.281 1.00 88.19 116 LEU A O 1
ATOM 976 N N . ARG A 1 117 ? -12.342 -4.907 -0.701 1.00 82.56 117 ARG A N 1
ATOM 977 C CA . ARG A 1 117 ? -11.284 -3.911 -0.919 1.00 82.56 117 ARG A CA 1
ATOM 978 C C . ARG A 1 117 ? -10.262 -4.343 -1.974 1.00 82.56 117 ARG A C 1
ATOM 980 O O . ARG A 1 117 ? -9.831 -3.514 -2.765 1.00 82.56 117 ARG A O 1
ATOM 987 N N . ILE A 1 118 ? -9.830 -5.605 -1.958 1.00 87.94 118 ILE A N 1
ATOM 988 C CA . ILE A 1 118 ? -8.725 -6.099 -2.800 1.00 87.94 118 ILE A CA 1
ATOM 989 C C . ILE A 1 118 ? -9.233 -6.523 -4.181 1.00 87.94 118 ILE A C 1
ATOM 991 O O . ILE A 1 118 ? -8.640 -6.174 -5.198 1.00 87.94 118 ILE A O 1
ATOM 995 N N . VAL A 1 119 ? -10.341 -7.262 -4.221 1.00 92.38 119 VAL A N 1
ATOM 996 C CA . VAL A 1 119 ? -10.822 -7.922 -5.439 1.00 92.38 119 VAL A CA 1
ATOM 997 C C . VAL A 1 119 ? -11.211 -6.932 -6.545 1.00 92.38 119 VAL A C 1
ATOM 999 O O . VAL A 1 119 ? -10.750 -7.130 -7.670 1.00 92.38 119 VAL A O 1
ATOM 1002 N N . PRO A 1 120 ? -11.961 -5.840 -6.281 1.00 90.62 120 PRO A N 1
ATOM 1003 C CA . PRO A 1 120 ? -12.304 -4.883 -7.336 1.00 90.62 120 PRO A CA 1
ATOM 1004 C C . PRO A 1 120 ? -11.075 -4.230 -7.973 1.00 90.62 120 PRO A C 1
ATOM 1006 O O . PRO A 1 120 ? -11.032 -4.055 -9.187 1.00 90.62 120 PRO A O 1
ATOM 1009 N N . LEU A 1 121 ? -10.055 -3.921 -7.164 1.00 90.00 121 LEU A N 1
ATOM 1010 C CA . LEU A 1 121 ? -8.808 -3.326 -7.646 1.00 90.00 121 LEU A CA 1
ATOM 1011 C C . LEU A 1 121 ? -8.004 -4.300 -8.508 1.00 90.00 121 LEU A C 1
ATOM 1013 O O . LEU A 1 121 ? -7.452 -3.884 -9.523 1.00 90.00 121 LEU A O 1
ATOM 1017 N N . ILE A 1 122 ? -7.967 -5.586 -8.143 1.00 92.50 122 ILE A N 1
ATOM 1018 C CA . ILE A 1 122 ? -7.306 -6.613 -8.957 1.00 92.50 122 ILE A CA 1
ATOM 1019 C C . ILE A 1 122 ? -7.993 -6.727 -10.318 1.00 92.50 122 ILE A C 1
ATOM 1021 O O . ILE A 1 122 ? -7.319 -6.620 -11.338 1.00 92.50 122 ILE A O 1
ATOM 1025 N N . TYR A 1 123 ? -9.320 -6.886 -10.350 1.00 94.31 123 TYR A N 1
ATOM 1026 C CA . TYR A 1 123 ? -10.045 -6.992 -11.619 1.00 94.31 123 TYR A CA 1
ATOM 1027 C C . TYR A 1 123 ? -9.868 -5.747 -12.485 1.00 94.31 123 TYR A C 1
ATOM 1029 O O . TYR A 1 123 ? -9.578 -5.873 -13.673 1.00 94.31 123 TYR A O 1
ATOM 1037 N N . PHE A 1 124 ? -9.982 -4.557 -11.892 1.00 94.62 124 PHE A N 1
ATOM 1038 C CA . PHE A 1 124 ? -9.748 -3.302 -12.598 1.00 94.62 124 PHE A CA 1
ATOM 1039 C C . PHE A 1 124 ? -8.342 -3.249 -13.215 1.00 94.62 124 PHE A C 1
ATOM 1041 O O . PHE A 1 124 ? -8.210 -2.993 -14.411 1.00 94.62 124 PHE A O 1
ATOM 1048 N N . GLN A 1 125 ? -7.303 -3.559 -12.432 1.00 92.62 125 GLN A N 1
ATOM 1049 C CA . GLN A 1 125 ? -5.917 -3.562 -12.904 1.00 92.62 125 GLN A CA 1
ATOM 1050 C C . GLN A 1 125 ? -5.695 -4.586 -14.022 1.00 92.62 125 GLN A C 1
ATOM 1052 O O . GLN A 1 125 ? -5.062 -4.270 -15.027 1.00 92.62 125 GLN A O 1
ATOM 1057 N N . THR A 1 126 ? -6.208 -5.808 -13.871 1.00 94.38 126 THR A N 1
ATOM 1058 C CA . THR A 1 126 ? -6.060 -6.861 -14.882 1.00 94.38 126 THR A CA 1
ATOM 1059 C C . THR A 1 126 ? -6.743 -6.475 -16.191 1.00 94.38 126 THR A C 1
ATOM 1061 O O . THR A 1 126 ? -6.136 -6.613 -17.252 1.00 94.38 126 THR A O 1
ATOM 1064 N N . ILE A 1 127 ? -7.966 -5.939 -16.131 1.00 96.25 127 ILE A N 1
ATOM 1065 C CA . ILE A 1 127 ? -8.691 -5.463 -17.317 1.00 96.25 127 ILE A CA 1
ATOM 1066 C C . ILE A 1 127 ? -7.921 -4.320 -17.989 1.00 96.25 127 ILE A C 1
ATOM 1068 O O . ILE A 1 127 ? -7.718 -4.357 -19.201 1.00 96.25 127 ILE A O 1
ATOM 1072 N N . ALA A 1 128 ? -7.433 -3.344 -17.217 1.00 94.38 128 ALA A N 1
ATOM 1073 C CA . ALA A 1 128 ? -6.626 -2.246 -17.744 1.00 94.38 128 ALA A CA 1
ATOM 1074 C C . ALA A 1 128 ? -5.348 -2.747 -18.440 1.00 94.38 128 ALA A C 1
ATOM 1076 O O . ALA A 1 128 ? -5.024 -2.276 -19.532 1.00 94.38 128 ALA A O 1
ATOM 1077 N N . CYS A 1 129 ? -4.657 -3.738 -17.864 1.00 91.94 129 CYS A N 1
ATOM 1078 C CA . CYS A 1 129 ? -3.499 -4.375 -18.497 1.00 91.94 129 CYS A CA 1
ATOM 1079 C C . CYS A 1 129 ? -3.872 -5.045 -19.825 1.00 91.94 129 CYS A C 1
ATOM 1081 O O . CYS A 1 129 ? -3.194 -4.818 -20.823 1.00 91.94 129 CYS A O 1
ATOM 1083 N N . ILE A 1 130 ? -4.952 -5.834 -19.859 1.00 93.31 130 ILE A N 1
ATOM 1084 C CA . ILE A 1 130 ? -5.405 -6.524 -21.078 1.00 93.31 130 ILE A CA 1
ATOM 1085 C C . ILE A 1 130 ? -5.745 -5.512 -22.176 1.00 93.31 130 ILE A C 1
ATOM 1087 O O . ILE A 1 130 ? -5.275 -5.654 -23.302 1.00 93.31 130 ILE A O 1
ATOM 1091 N N . ILE A 1 131 ? -6.504 -4.462 -21.849 1.00 94.31 131 ILE A N 1
ATOM 1092 C CA . ILE A 1 131 ? -6.843 -3.385 -22.791 1.00 94.31 131 ILE A CA 1
ATOM 1093 C C . ILE A 1 131 ? -5.576 -2.702 -23.315 1.00 94.31 131 ILE A C 1
ATOM 1095 O O . ILE A 1 131 ? -5.451 -2.475 -24.515 1.00 94.31 131 ILE A O 1
ATOM 1099 N N . THR A 1 132 ? -4.617 -2.412 -22.436 1.00 91.44 132 THR A N 1
ATOM 1100 C CA . THR A 1 132 ? -3.344 -1.789 -22.827 1.00 91.44 132 THR A CA 1
ATOM 1101 C C . THR A 1 132 ? -2.577 -2.667 -23.817 1.00 91.44 132 THR A C 1
ATOM 1103 O O . THR A 1 132 ? -2.113 -2.169 -24.839 1.00 91.44 132 THR A O 1
ATOM 1106 N N . ILE A 1 133 ? -2.496 -3.976 -23.560 1.00 91.56 133 ILE A N 1
ATOM 1107 C CA . ILE A 1 133 ? -1.848 -4.935 -24.464 1.00 91.56 133 ILE A CA 1
ATOM 1108 C C . ILE A 1 133 ? -2.573 -4.978 -25.816 1.00 91.56 133 ILE A C 1
ATOM 1110 O O . ILE A 1 133 ? -1.926 -4.865 -26.852 1.00 91.56 133 ILE A O 1
ATOM 1114 N N . LEU A 1 134 ? -3.908 -5.061 -25.818 1.00 92.69 134 LEU A N 1
ATOM 1115 C CA . LEU A 1 134 ? -4.722 -5.071 -27.042 1.00 92.69 134 LEU A CA 1
ATOM 1116 C C . LEU A 1 134 ? -4.468 -3.843 -27.927 1.00 92.69 134 LEU A C 1
ATOM 1118 O O . LEU A 1 134 ? -4.306 -3.983 -29.140 1.00 92.69 134 LEU A O 1
ATOM 1122 N N . ILE A 1 135 ? -4.406 -2.657 -27.311 1.00 92.75 135 ILE A N 1
ATOM 1123 C CA . ILE A 1 135 ? -4.138 -1.391 -28.002 1.00 92.75 135 ILE A CA 1
ATOM 1124 C C . ILE A 1 135 ? -2.723 -1.386 -28.591 1.00 92.75 135 ILE A C 1
ATOM 1126 O O . ILE A 1 135 ? -2.553 -1.037 -29.756 1.00 92.75 135 ILE A O 1
ATOM 1130 N N . ILE A 1 136 ? -1.710 -1.790 -27.815 1.00 91.50 136 ILE A N 1
ATOM 1131 C CA . ILE A 1 136 ? -0.308 -1.802 -28.270 1.00 91.50 136 ILE A CA 1
ATOM 1132 C C . ILE A 1 136 ? -0.110 -2.792 -29.426 1.00 91.50 136 ILE A C 1
ATOM 1134 O O . ILE A 1 136 ? 0.586 -2.487 -30.395 1.00 91.50 136 ILE A O 1
ATOM 1138 N N . THR A 1 137 ? -0.745 -3.959 -29.353 1.00 91.62 137 THR A N 1
ATOM 1139 C CA . THR A 1 137 ? -0.611 -5.033 -30.345 1.00 91.62 137 THR A CA 1
ATOM 1140 C C . THR A 1 137 ? -1.518 -4.834 -31.574 1.00 91.62 137 THR A C 1
ATOM 1142 O O . THR A 1 137 ? -1.471 -5.627 -32.512 1.00 91.62 137 THR A O 1
ATOM 1145 N N . ASN A 1 138 ? -2.330 -3.766 -31.624 1.00 82.62 138 ASN A N 1
ATOM 1146 C CA . ASN A 1 138 ? -3.330 -3.539 -32.681 1.00 82.62 138 ASN A CA 1
ATOM 1147 C C . ASN A 1 138 ? -4.232 -4.768 -32.923 1.00 82.62 138 ASN A C 1
ATOM 1149 O O . ASN A 1 138 ? -4.615 -5.045 -34.056 1.00 82.62 138 ASN A O 1
ATOM 1153 N N . PHE A 1 139 ? -4.557 -5.515 -31.862 1.00 76.75 139 PHE A N 1
ATOM 1154 C CA . PHE A 1 139 ? -5.367 -6.743 -31.912 1.00 76.75 139 PHE A CA 1
ATOM 1155 C C . PHE A 1 139 ? -4.786 -7.919 -32.731 1.00 76.75 139 PHE A C 1
ATOM 1157 O O . PHE A 1 139 ? -5.496 -8.900 -32.950 1.00 76.75 139 PHE A O 1
ATOM 1164 N N . ASN A 1 140 ? -3.514 -7.872 -33.143 1.00 64.50 140 ASN A N 1
ATOM 1165 C CA . ASN A 1 140 ? -2.856 -8.979 -33.849 1.00 64.50 140 ASN A CA 1
ATOM 1166 C C . ASN A 1 140 ? -2.231 -9.980 -32.861 1.00 64.50 140 ASN A C 1
ATOM 1168 O O . ASN A 1 140 ? -1.106 -9.778 -32.405 1.00 64.50 140 ASN A O 1
ATOM 1172 N N . PHE A 1 141 ? -2.967 -11.040 -32.528 1.00 62.78 141 PHE A N 1
ATOM 1173 C CA . PHE A 1 141 ? -2.505 -12.145 -31.677 1.00 62.78 141 PHE A CA 1
ATOM 1174 C C . PHE A 1 141 ? -1.891 -13.296 -32.468 1.00 62.78 141 PHE A C 1
ATOM 1176 O O . PHE A 1 141 ? -2.411 -13.592 -33.568 1.00 62.78 141 PHE A O 1
#

Radius of gyration: 18.8 Å; Cα contacts (8 Å, |Δi|>4): 48; chains: 1; bounding box: 39×30×57 Å

Organism: NCBI:txid452084

pLDDT: mean 85.23, std 8.56, range [55.28, 96.25]

Secondary structure (DSSP, 8-state):
-HHHHHHHHHHHHHHHHHHHHTSGGGTTTS----TT--HHHHHHHHHHHHHHHHHHHHHHHHHHHHSS----SHHHHHHHHHHHHHHHHHHHHHHHHHHHT-SS--HHHHHHHHHHHHHHHHHHHHHHHHHHHHHHTTT--

Mean predicted aligned error: 6.96 Å

Solvent-accessible surface area (backbone atoms only — not comparable to full-atom values): 8039 Å² total; per-residue (Å²): 108,72,67,57,52,50,52,52,49,53,52,49,50,53,50,51,50,54,56,59,64,68,36,75,88,42,57,83,72,56,81,88,79,59,92,84,64,55,64,70,62,54,51,49,41,55,57,28,47,50,38,38,51,56,41,54,53,48,20,49,49,34,32,74,73,65,79,36,87,43,77,50,64,71,74,51,43,49,44,24,55,52,18,50,52,52,40,52,51,52,51,50,51,55,48,48,51,55,54,76,76,37,96,73,76,60,62,68,63,55,52,51,57,49,46,70,60,50,51,60,53,50,53,51,51,52,50,51,51,52,52,53,50,39,63,76,50,71,70,69,128

Sequence (141 aa):
MIIDFQYSFVFLFILIAALLFSLPLFSFLDERDDKLRNNSMDSLRGFLAIFVIFTHTVAMFYLFKEDSWKNPNVKIGYLAGVGVSMFFMLTGYLFWLKLKYSENPNWSKLYVKRILRIVPLIYFQTIACIITILIITNFNF